Protein AF-A0A941MBJ9-F1 (afdb_monomer_lite)

Sequence (87 aa):
MTEKELIPSAYSSAMQCDWQAWRVLASGELALDMPNENCCDMQAAVDIAEKLMPSVWRIATFSGGAPDTEYRNVRGEWLAFDVSANA

Secondary structure (DSSP, 8-state):
------PPP---GGG----SEEEEEETTEEEEEE-TT----HHHHHHHHHHH-TT--EEEEEETTEEEEEEEEETTEEEEEE-GGG-

Structure (mmCIF, N/CA/C/O backbone):
data_AF-A0A941MBJ9-F1
#
_entry.id   AF-A0A941MBJ9-F1
#
loop_
_atom_site.group_PDB
_atom_site.id
_atom_site.type_symbol
_atom_site.label_atom_id
_atom_site.label_alt_id
_atom_site.label_comp_id
_atom_site.label_asym_id
_atom_site.label_entity_id
_atom_site.label_seq_id
_atom_site.pdbx_PDB_ins_code
_atom_site.Cartn_x
_atom_site.Cartn_y
_atom_site.Cartn_z
_atom_site.occupancy
_atom_site.B_iso_or_equiv
_atom_site.auth_seq_id
_atom_site.auth_comp_id
_atom_site.auth_asym_id
_atom_site.auth_atom_id
_atom_site.pdbx_PDB_model_num
ATOM 1 N N . MET A 1 1 ? -5.560 -3.535 -48.057 1.00 42.41 1 MET A N 1
ATOM 2 C CA . MET A 1 1 ? -5.985 -2.807 -46.846 1.00 42.41 1 MET A CA 1
ATOM 3 C C . MET A 1 1 ? -6.316 -3.868 -45.824 1.00 42.41 1 MET A C 1
ATOM 5 O O . MET A 1 1 ? -7.304 -4.561 -46.003 1.00 42.41 1 MET A O 1
ATOM 9 N N . THR A 1 2 ? -5.422 -4.114 -44.876 1.00 45.97 2 THR A N 1
ATOM 10 C CA . THR A 1 2 ? -5.621 -5.132 -43.842 1.00 45.97 2 THR A CA 1
ATOM 11 C C . THR A 1 2 ? -6.193 -4.416 -42.630 1.00 45.97 2 THR A C 1
ATOM 13 O O . THR A 1 2 ? -5.508 -3.581 -42.039 1.00 45.97 2 THR A O 1
ATOM 16 N N . GLU A 1 3 ? -7.460 -4.680 -42.315 1.00 52.28 3 GLU A N 1
ATOM 17 C CA . GLU A 1 3 ? -8.061 -4.283 -41.044 1.00 52.28 3 GLU A CA 1
ATOM 18 C C . GLU A 1 3 ? -7.221 -4.897 -39.923 1.00 52.28 3 GLU A C 1
ATOM 20 O O . GLU A 1 3 ? -7.161 -6.114 -39.760 1.00 52.28 3 GLU A O 1
ATOM 25 N N . LYS A 1 4 ? -6.499 -4.051 -39.185 1.00 52.69 4 LYS A N 1
ATOM 26 C CA . LYS A 1 4 ? -5.961 -4.439 -37.887 1.00 52.69 4 LYS A CA 1
ATOM 27 C C . LYS A 1 4 ? -7.157 -4.522 -36.949 1.00 52.69 4 LYS A C 1
ATOM 29 O O . LYS A 1 4 ? -7.660 -3.486 -36.524 1.00 52.69 4 LYS A O 1
ATOM 34 N N . GLU A 1 5 ? -7.608 -5.739 -36.661 1.00 55.66 5 GLU A N 1
ATOM 35 C CA . GLU A 1 5 ? -8.466 -6.008 -35.510 1.00 55.66 5 GLU A CA 1
ATOM 36 C C . GLU A 1 5 ? -7.829 -5.352 -34.280 1.00 55.66 5 GLU A C 1
ATOM 38 O O . GLU A 1 5 ? -6.715 -5.687 -33.868 1.00 55.66 5 GLU A O 1
ATOM 43 N N . LEU A 1 6 ? -8.517 -4.349 -33.736 1.00 52.88 6 LEU A N 1
ATOM 44 C CA . LEU A 1 6 ? -8.191 -3.771 -32.444 1.00 52.88 6 LEU A CA 1
ATOM 45 C C . LEU A 1 6 ? -8.441 -4.862 -31.406 1.00 52.88 6 LEU A C 1
ATOM 47 O O . LEU A 1 6 ? -9.587 -5.127 -31.050 1.00 52.88 6 LEU A O 1
ATOM 51 N N . ILE A 1 7 ? -7.368 -5.510 -30.948 1.00 61.44 7 ILE A N 1
ATOM 52 C CA . ILE A 1 7 ? -7.414 -6.369 -29.765 1.00 61.44 7 ILE A CA 1
ATOM 53 C C . ILE A 1 7 ? -7.995 -5.492 -28.649 1.00 61.44 7 ILE A C 1
ATOM 55 O O . ILE A 1 7 ? -7.395 -4.451 -28.356 1.00 61.44 7 ILE A O 1
ATOM 59 N N . PRO A 1 8 ? -9.149 -5.844 -28.053 1.00 55.97 8 PRO A N 1
ATOM 60 C CA . PRO A 1 8 ? -9.661 -5.118 -26.904 1.00 55.97 8 PRO A CA 1
ATOM 61 C C . PRO A 1 8 ? -8.540 -5.104 -25.872 1.00 55.97 8 PRO A C 1
ATOM 63 O O . PRO A 1 8 ? -8.042 -6.170 -25.500 1.00 55.97 8 PRO A O 1
ATOM 66 N N . SER A 1 9 ? -8.068 -3.920 -25.477 1.00 60.56 9 SER A N 1
ATOM 67 C CA . SER A 1 9 ? -7.061 -3.859 -24.427 1.00 60.56 9 SER A CA 1
ATOM 68 C C . SER A 1 9 ? -7.642 -4.595 -23.222 1.00 60.56 9 SER A C 1
ATOM 70 O O . SER A 1 9 ? -8.784 -4.354 -22.826 1.00 60.56 9 SER A O 1
ATOM 72 N N . ALA A 1 10 ? -6.886 -5.541 -22.663 1.00 60.50 10 ALA A N 1
ATOM 73 C CA . ALA A 1 10 ? -7.236 -6.240 -21.428 1.00 60.50 10 ALA A CA 1
ATOM 74 C C . ALA A 1 10 ? -7.089 -5.286 -20.227 1.00 60.50 10 ALA A C 1
ATOM 76 O O . ALA A 1 10 ? -6.412 -5.579 -19.247 1.00 60.50 10 ALA A O 1
ATOM 77 N N . TYR A 1 11 ? -7.651 -4.084 -20.350 1.00 55.94 11 TYR A N 1
ATOM 78 C CA . TYR A 1 11 ? -7.602 -3.050 -19.344 1.00 55.94 11 TYR A CA 1
ATOM 79 C C . TYR A 1 11 ? -8.522 -3.462 -18.199 1.00 55.94 11 TYR A C 1
ATOM 81 O O . TYR A 1 11 ? -9.743 -3.502 -18.343 1.00 55.94 11 TYR A O 1
ATOM 89 N N . SER A 1 12 ? -7.917 -3.794 -17.062 1.00 58.16 12 SER A N 1
ATOM 90 C CA . SER A 1 12 ? -8.621 -4.063 -15.815 1.00 58.16 12 SER A CA 1
ATOM 91 C C . SER A 1 12 ? -8.283 -2.960 -14.826 1.00 58.16 12 SER A C 1
ATOM 93 O O . SER A 1 12 ? -7.127 -2.824 -14.419 1.00 58.16 12 SER A O 1
ATOM 95 N N . SER A 1 13 ? -9.288 -2.184 -14.420 1.00 55.75 13 SER A N 1
ATOM 96 C CA . SER A 1 13 ? -9.145 -1.189 -13.350 1.00 55.75 13 SER A CA 1
ATOM 97 C C . SER A 1 13 ? -8.761 -1.839 -12.015 1.00 55.75 13 SER A C 1
ATOM 99 O O . SER A 1 13 ? -8.077 -1.226 -11.208 1.00 55.75 13 SER A O 1
ATOM 101 N N . ALA A 1 14 ? -9.128 -3.109 -11.810 1.00 51.47 14 ALA A N 1
ATOM 102 C CA . ALA A 1 14 ? -8.783 -3.879 -10.616 1.00 51.47 14 ALA A CA 1
ATOM 103 C C . ALA A 1 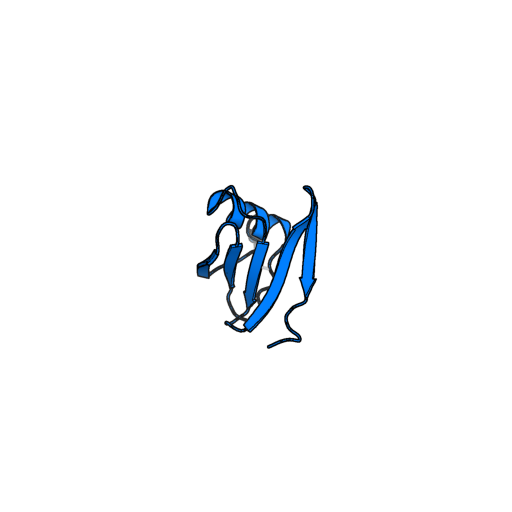14 ? -7.333 -4.403 -10.610 1.00 51.47 14 ALA A C 1
ATOM 105 O O . ALA A 1 14 ? -6.860 -4.872 -9.582 1.00 51.47 14 ALA A O 1
ATOM 106 N N . MET A 1 15 ? -6.632 -4.356 -11.750 1.00 57.06 15 MET A N 1
ATOM 107 C CA . MET A 1 15 ? -5.235 -4.797 -11.883 1.00 57.06 15 MET A CA 1
ATOM 108 C C . MET A 1 15 ? -4.274 -3.628 -12.125 1.00 57.06 15 MET A C 1
ATOM 110 O O . MET A 1 15 ? -3.163 -3.841 -12.598 1.00 57.06 15 MET A O 1
ATOM 114 N N . GLN A 1 16 ? -4.662 -2.394 -11.784 1.00 69.50 16 GLN A N 1
ATOM 115 C CA . GLN A 1 16 ? -3.785 -1.211 -11.874 1.00 69.50 16 GLN A CA 1
ATOM 116 C C . GLN A 1 16 ? -2.711 -1.183 -10.768 1.00 69.50 16 GLN A C 1
ATOM 118 O O . GLN A 1 16 ? -2.227 -0.125 -10.389 1.00 69.50 16 GLN A O 1
ATOM 123 N N . CYS A 1 17 ? -2.364 -2.342 -10.215 1.00 73.88 17 CYS A N 1
ATOM 124 C CA . CYS A 1 17 ? -1.334 -2.504 -9.208 1.00 73.88 17 CYS A CA 1
ATOM 125 C C . CYS A 1 17 ? -0.592 -3.803 -9.497 1.00 73.88 17 CYS A C 1
ATOM 127 O O . CYS A 1 17 ? -0.967 -4.871 -9.015 1.00 73.88 17 CYS A O 1
ATOM 129 N N . ASP A 1 18 ? 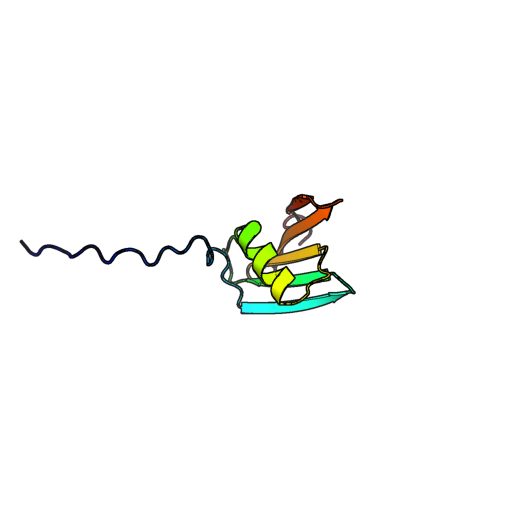0.423 -3.723 -10.351 1.00 80.00 18 ASP A N 1
ATOM 130 C CA . ASP A 1 18 ? 1.363 -4.823 -10.519 1.00 80.00 18 ASP A CA 1
ATOM 131 C C . ASP A 1 18 ? 2.301 -4.855 -9.301 1.00 80.00 18 ASP A C 1
ATOM 133 O O . ASP A 1 18 ? 3.096 -3.935 -9.089 1.00 80.00 18 ASP A O 1
ATOM 137 N N . TRP A 1 19 ? 2.180 -5.882 -8.458 1.00 81.69 19 TRP A N 1
ATOM 138 C CA . TRP A 1 19 ? 3.089 -6.103 -7.334 1.00 81.69 19 TRP A CA 1
ATOM 139 C C . TRP A 1 19 ? 3.785 -7.453 -7.488 1.00 81.69 19 TRP A C 1
ATOM 141 O O . TRP A 1 19 ? 3.182 -8.460 -7.857 1.00 81.69 19 TRP A O 1
ATOM 151 N N . GLN A 1 20 ? 5.078 -7.477 -7.188 1.00 88.62 20 GLN A N 1
ATOM 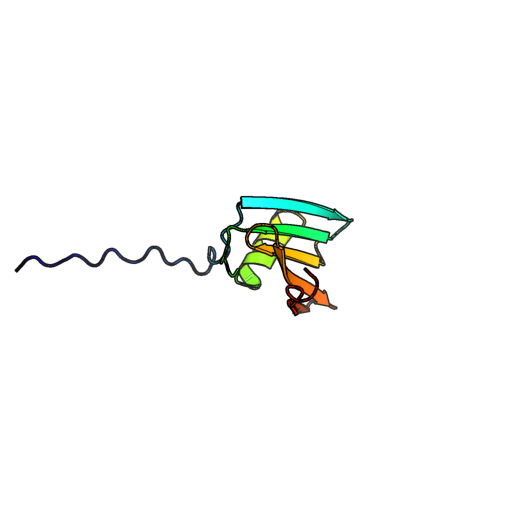152 C CA . GLN A 1 20 ? 5.922 -8.663 -7.320 1.00 88.62 20 GLN A CA 1
ATOM 153 C C . GLN A 1 20 ? 6.012 -9.439 -6.008 1.00 88.62 20 GLN A C 1
ATOM 155 O O . GLN A 1 20 ? 6.110 -10.667 -6.006 1.00 88.62 20 GLN A O 1
ATOM 160 N N . ALA A 1 21 ? 5.990 -8.723 -4.885 1.00 91.44 21 ALA A N 1
ATOM 161 C CA . ALA A 1 21 ? 6.068 -9.309 -3.558 1.00 91.44 21 ALA A CA 1
ATOM 162 C C . ALA A 1 21 ? 5.324 -8.454 -2.529 1.00 91.44 21 ALA A C 1
ATOM 164 O O . ALA A 1 21 ? 4.952 -7.308 -2.781 1.00 91.44 21 ALA A O 1
ATOM 165 N N . TRP A 1 22 ? 5.095 -9.044 -1.361 1.00 93.94 22 TRP A N 1
ATOM 166 C CA . TRP A 1 22 ? 4.558 -8.351 -0.200 1.00 93.94 22 TRP A CA 1
ATOM 167 C C . TRP A 1 22 ? 5.317 -8.778 1.052 1.00 93.94 22 TRP A C 1
ATOM 169 O O . TRP A 1 22 ? 5.838 -9.895 1.133 1.00 93.94 22 TRP A O 1
ATOM 179 N N . ARG A 1 23 ? 5.381 -7.887 2.042 1.00 95.50 23 ARG A N 1
ATOM 180 C CA . ARG A 1 23 ? 6.052 -8.137 3.325 1.00 95.50 23 ARG A CA 1
ATOM 181 C C . ARG A 1 23 ? 5.199 -7.621 4.474 1.00 95.50 23 ARG A C 1
ATOM 183 O O . ARG A 1 23 ? 4.584 -6.567 4.368 1.00 95.50 23 ARG A O 1
ATOM 190 N N . VAL A 1 24 ? 5.196 -8.332 5.598 1.00 96.19 24 VAL A N 1
ATOM 191 C CA . VAL A 1 24 ? 4.639 -7.810 6.855 1.00 96.19 24 VAL A CA 1
ATOM 192 C C . VAL A 1 24 ? 5.723 -6.993 7.543 1.00 96.19 24 VAL A C 1
ATOM 194 O O . VAL A 1 24 ? 6.768 -7.541 7.887 1.00 96.19 24 VAL A O 1
ATOM 197 N N . LEU A 1 25 ? 5.488 -5.694 7.728 1.00 94.44 25 LEU A N 1
ATOM 198 C CA . LEU A 1 25 ? 6.431 -4.812 8.423 1.00 94.44 25 LEU A CA 1
ATOM 199 C C . LEU A 1 25 ? 6.205 -4.850 9.937 1.00 94.44 25 LEU A C 1
ATOM 201 O O . LEU A 1 25 ? 7.153 -4.912 10.716 1.00 94.44 25 LEU A O 1
ATOM 205 N N . ALA A 1 26 ? 4.936 -4.838 10.342 1.00 94.62 26 ALA A N 1
ATOM 206 C CA . ALA A 1 26 ? 4.485 -4.901 11.725 1.00 94.62 26 ALA A CA 1
ATOM 207 C C . ALA A 1 26 ? 3.017 -5.359 11.775 1.00 94.62 26 ALA A C 1
ATOM 209 O O . ALA A 1 26 ? 2.394 -5.646 10.752 1.00 94.62 26 ALA A O 1
ATOM 210 N N . SER A 1 27 ? 2.440 -5.425 12.976 1.00 94.56 27 SER A N 1
ATOM 211 C CA . SER A 1 27 ? 1.024 -5.763 13.142 1.00 94.56 27 SER A CA 1
ATOM 212 C C . SER A 1 27 ? 0.123 -4.715 12.475 1.00 94.56 27 SER A C 1
ATOM 214 O O . SER A 1 27 ? 0.010 -3.587 12.956 1.00 94.56 27 SER A O 1
ATOM 216 N N . GLY A 1 28 ? -0.555 -5.105 11.394 1.00 95.62 28 GLY A N 1
ATOM 217 C CA . GLY A 1 28 ? -1.414 -4.210 10.614 1.00 95.62 28 GLY A CA 1
ATOM 218 C C . GLY A 1 28 ? -0.659 -3.309 9.628 1.00 95.62 28 GLY A C 1
ATOM 219 O O . GLY A 1 28 ? -1.271 -2.416 9.043 1.00 95.62 28 GLY A O 1
ATOM 220 N N . GLU A 1 29 ? 0.641 -3.544 9.426 1.00 97.69 29 GLU A N 1
ATOM 221 C CA . GLU A 1 29 ? 1.468 -2.809 8.467 1.00 97.69 29 GLU A CA 1
ATOM 222 C C . GLU A 1 29 ? 2.016 -3.760 7.402 1.00 97.69 29 GLU A C 1
ATOM 224 O O . GLU A 1 29 ? 2.722 -4.729 7.708 1.00 97.69 29 GLU A O 1
ATOM 229 N N . LEU A 1 30 ? 1.712 -3.462 6.143 1.00 97.19 30 LEU A N 1
ATOM 230 C CA . LEU A 1 30 ? 2.094 -4.271 4.993 1.00 97.19 30 LEU A CA 1
ATOM 231 C C . LEU A 1 30 ? 2.919 -3.433 4.015 1.00 97.19 30 LEU A C 1
ATOM 233 O O . LEU A 1 30 ? 2.669 -2.244 3.845 1.00 97.19 30 LEU A O 1
ATOM 237 N N . ALA A 1 31 ? 3.906 -4.051 3.376 1.00 96.00 31 ALA A N 1
ATOM 238 C CA . ALA A 1 31 ? 4.618 -3.474 2.249 1.00 96.00 31 ALA A CA 1
ATOM 239 C C . ALA A 1 31 ? 4.243 -4.196 0.955 1.00 96.00 31 ALA A C 1
ATOM 241 O O . ALA A 1 31 ? 4.189 -5.427 0.949 1.00 96.00 31 ALA A O 1
ATOM 242 N N . LEU A 1 32 ? 4.017 -3.437 -0.116 1.00 94.25 32 LEU A N 1
ATOM 243 C CA . LEU A 1 32 ? 3.868 -3.937 -1.482 1.00 94.25 32 LEU A CA 1
ATOM 244 C C . LEU A 1 32 ? 5.100 -3.532 -2.292 1.00 94.25 32 LEU A C 1
ATOM 246 O O . LEU A 1 32 ? 5.384 -2.345 -2.453 1.00 94.25 32 LEU A O 1
ATOM 250 N N . ASP A 1 33 ? 5.829 -4.526 -2.789 1.00 92.81 33 ASP A N 1
ATOM 251 C CA . ASP A 1 33 ? 7.011 -4.328 -3.620 1.00 92.81 33 ASP A CA 1
ATOM 252 C C . ASP A 1 33 ? 6.602 -4.424 -5.094 1.00 92.81 33 ASP A C 1
ATOM 254 O O . ASP A 1 33 ? 6.125 -5.464 -5.561 1.00 92.81 33 ASP A O 1
ATOM 258 N N . MET A 1 34 ? 6.771 -3.326 -5.821 1.00 90.38 34 MET A N 1
ATOM 259 C CA . MET A 1 34 ? 6.326 -3.141 -7.199 1.00 90.38 34 MET A CA 1
ATOM 260 C C . MET A 1 34 ? 7.520 -3.076 -8.164 1.00 90.38 34 MET A C 1
ATOM 262 O O . MET A 1 34 ? 8.627 -2.691 -7.762 1.00 90.38 34 MET A O 1
ATOM 266 N N . PRO A 1 35 ? 7.317 -3.412 -9.454 1.00 87.12 35 PRO A N 1
ATOM 267 C CA . PRO A 1 35 ? 8.308 -3.148 -10.492 1.00 87.12 35 PRO A CA 1
ATOM 268 C C . PRO A 1 35 ? 8.692 -1.661 -10.543 1.00 87.12 35 PRO A C 1
ATOM 270 O O . PRO A 1 35 ? 7.948 -0.797 -10.082 1.00 87.12 35 PRO A O 1
ATOM 273 N N . ASN A 1 36 ? 9.853 -1.362 -11.128 1.00 83.25 36 ASN A N 1
ATOM 274 C CA . ASN A 1 36 ? 10.293 0.020 -11.317 1.00 83.25 36 ASN A CA 1
ATOM 275 C C . ASN A 1 36 ? 9.304 0.807 -12.197 1.00 83.25 36 ASN A C 1
ATOM 277 O O . ASN A 1 36 ? 8.729 0.237 -13.123 1.00 83.25 36 ASN A O 1
ATOM 281 N N . GLU A 1 37 ? 9.142 2.101 -11.913 1.00 74.69 37 GLU A N 1
ATOM 282 C CA . GLU A 1 37 ? 8.224 3.023 -12.608 1.00 74.69 37 GLU A CA 1
ATOM 283 C C . GLU A 1 37 ? 6.743 2.601 -12.574 1.00 74.69 37 GLU A C 1
ATOM 285 O O . GLU A 1 37 ? 5.920 3.152 -13.306 1.00 74.69 37 GLU A O 1
ATOM 290 N N . ASN A 1 38 ? 6.374 1.651 -11.709 1.00 75.00 38 ASN A N 1
ATOM 291 C CA . ASN A 1 38 ? 4.979 1.295 -11.513 1.00 75.00 38 ASN A CA 1
ATOM 292 C C . ASN A 1 38 ? 4.312 2.265 -10.532 1.00 75.00 38 ASN A C 1
ATOM 294 O O . ASN A 1 38 ? 4.852 2.541 -9.460 1.00 75.00 38 ASN A O 1
ATOM 298 N N . CYS A 1 39 ? 3.122 2.737 -10.896 1.00 71.12 39 CYS A N 1
ATOM 299 C CA . CYS A 1 39 ? 2.261 3.549 -10.047 1.00 71.12 39 CYS A CA 1
ATOM 300 C C . CYS A 1 39 ? 0.994 2.742 -9.777 1.00 71.12 39 CYS A C 1
ATOM 302 O O . CYS A 1 39 ? 0.256 2.408 -10.704 1.00 71.12 39 CYS A O 1
ATOM 304 N N . CYS A 1 40 ? 0.785 2.380 -8.516 1.00 77.81 40 CYS A N 1
ATOM 305 C CA . CYS A 1 40 ? -0.356 1.578 -8.109 1.00 77.81 40 CYS A CA 1
ATOM 306 C C . CYS A 1 40 ? -1.559 2.473 -7.794 1.00 77.81 40 CYS A C 1
ATOM 308 O O . CYS A 1 40 ? -1.436 3.487 -7.107 1.00 77.81 40 CYS A O 1
ATOM 310 N N . ASP A 1 41 ? -2.738 2.088 -8.280 1.00 87.38 41 ASP A N 1
ATOM 311 C CA . ASP A 1 41 ? -3.990 2.696 -7.833 1.00 87.38 41 ASP A CA 1
ATOM 312 C C . ASP A 1 41 ? -4.225 2.412 -6.338 1.00 87.38 41 ASP A C 1
ATOM 314 O O . ASP A 1 41 ? -4.061 1.281 -5.872 1.00 87.38 41 ASP A O 1
ATOM 318 N N . MET A 1 42 ? -4.640 3.432 -5.579 1.00 90.88 42 MET A N 1
ATOM 319 C CA . MET A 1 42 ? -4.845 3.298 -4.133 1.00 90.88 42 MET A CA 1
ATOM 320 C C . MET A 1 42 ? -5.884 2.224 -3.798 1.00 90.88 42 MET A C 1
ATOM 322 O O . MET A 1 42 ? -5.664 1.437 -2.879 1.00 90.88 42 MET A O 1
ATOM 326 N N . GLN A 1 43 ? -7.010 2.176 -4.518 1.00 91.31 43 GLN A N 1
ATOM 327 C CA . GLN A 1 43 ? -8.056 1.194 -4.238 1.00 91.31 43 GLN A CA 1
ATOM 328 C C . GLN A 1 43 ? -7.542 -0.217 -4.515 1.00 91.31 43 GLN A C 1
ATOM 330 O O . GLN A 1 43 ? -7.777 -1.119 -3.715 1.00 91.31 43 GLN A O 1
ATOM 335 N N . ALA A 1 44 ? -6.783 -0.397 -5.597 1.00 89.44 44 ALA A N 1
ATOM 336 C CA . ALA A 1 44 ? -6.132 -1.667 -5.872 1.00 89.44 44 ALA A CA 1
ATOM 337 C C . ALA A 1 44 ? -5.180 -2.064 -4.728 1.00 89.44 44 ALA A C 1
ATOM 339 O O . ALA A 1 44 ? -5.323 -3.164 -4.196 1.00 89.44 44 ALA A O 1
ATOM 340 N N . ALA A 1 45 ? -4.276 -1.177 -4.285 1.00 91.94 45 ALA A N 1
ATOM 341 C CA . ALA A 1 45 ? -3.373 -1.443 -3.154 1.00 91.94 45 ALA A CA 1
ATOM 342 C C . ALA A 1 45 ? -4.129 -1.892 -1.894 1.00 91.94 45 ALA A C 1
ATOM 344 O O . ALA A 1 45 ? -3.735 -2.864 -1.244 1.00 91.94 45 ALA A O 1
ATOM 345 N N . VAL A 1 46 ? -5.220 -1.196 -1.565 1.00 94.25 46 VAL A N 1
ATOM 346 C CA . VAL A 1 46 ? -6.075 -1.496 -0.411 1.00 94.25 46 VAL A CA 1
ATOM 347 C C . VAL A 1 46 ? -6.732 -2.865 -0.553 1.00 94.25 46 VAL A C 1
ATOM 349 O O . VAL A 1 46 ? -6.582 -3.698 0.340 1.00 94.25 46 VAL A O 1
ATOM 352 N N . ASP A 1 47 ? -7.376 -3.148 -1.687 1.00 92.75 47 ASP A N 1
ATOM 353 C CA . ASP A 1 47 ? -8.055 -4.424 -1.941 1.00 92.75 47 ASP A CA 1
ATOM 354 C C . ASP A 1 47 ? -7.101 -5.620 -1.814 1.00 92.75 47 ASP A C 1
ATOM 356 O O . ASP A 1 47 ? -7.482 -6.705 -1.364 1.00 92.75 47 ASP A O 1
ATOM 360 N N . ILE A 1 48 ? -5.856 -5.441 -2.254 1.00 91.62 48 ILE A N 1
ATOM 361 C CA . ILE A 1 48 ? -4.794 -6.443 -2.154 1.00 91.62 48 ILE A CA 1
ATOM 362 C C . ILE A 1 48 ? -4.396 -6.631 -0.695 1.00 91.62 48 ILE A C 1
ATOM 364 O O . ILE A 1 48 ? -4.371 -7.757 -0.191 1.00 91.62 48 ILE A O 1
ATOM 368 N N . ALA A 1 49 ? -4.094 -5.530 -0.013 1.00 94.12 49 ALA A N 1
ATOM 369 C CA . ALA A 1 49 ? -3.609 -5.557 1.352 1.00 94.12 49 ALA A CA 1
ATOM 370 C C . ALA A 1 49 ? -4.651 -6.128 2.320 1.00 94.12 49 ALA A C 1
ATOM 372 O O . ALA A 1 49 ? -4.288 -6.937 3.167 1.00 94.12 49 ALA A O 1
ATOM 373 N N . GLU A 1 50 ? -5.935 -5.798 2.164 1.00 95.19 50 GLU A N 1
ATOM 374 C CA . GLU A 1 50 ? -7.018 -6.332 3.001 1.00 95.19 50 GLU A CA 1
ATOM 375 C C . GLU A 1 50 ? -7.227 -7.841 2.791 1.00 95.19 50 GLU A C 1
ATOM 377 O O . GLU A 1 50 ? -7.526 -8.566 3.743 1.00 95.19 50 GLU A O 1
ATOM 382 N N . LYS A 1 51 ? -7.004 -8.356 1.572 1.00 94.06 51 LYS A N 1
ATOM 383 C CA . LYS A 1 51 ? -7.037 -9.807 1.297 1.00 94.06 51 LYS A CA 1
ATOM 384 C C . LYS A 1 51 ? -5.854 -10.546 1.917 1.00 94.06 51 LYS A C 1
ATOM 386 O O . LYS A 1 51 ? -6.014 -11.683 2.356 1.00 94.06 51 LYS A O 1
ATOM 391 N N . LEU A 1 52 ? -4.674 -9.926 1.934 1.00 93.62 52 LEU A N 1
ATOM 392 C CA . LEU A 1 52 ? -3.467 -10.494 2.543 1.00 93.62 52 LEU A CA 1
ATOM 393 C C . LEU A 1 52 ? -3.492 -10.387 4.074 1.00 93.62 52 LEU A C 1
ATOM 395 O O . LEU A 1 52 ? -3.044 -11.293 4.775 1.00 93.62 52 LEU A O 1
ATOM 399 N N . MET A 1 53 ? -4.017 -9.279 4.594 1.00 96.06 53 MET A N 1
ATOM 400 C CA . MET A 1 53 ? -4.050 -8.930 6.007 1.00 96.06 53 MET A CA 1
ATOM 401 C C . MET A 1 53 ? -5.323 -8.120 6.313 1.00 96.06 53 MET A C 1
ATOM 403 O O . MET A 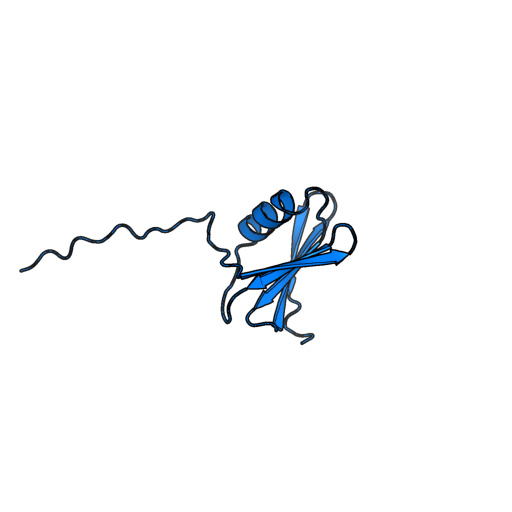1 53 ? -5.314 -6.894 6.210 1.00 96.06 53 MET A O 1
ATOM 407 N N . PRO A 1 54 ? -6.407 -8.766 6.781 1.00 95.62 54 PRO A N 1
ATOM 408 C CA . PRO A 1 54 ? -7.686 -8.088 7.031 1.00 95.62 54 PRO A CA 1
ATOM 409 C C . PRO A 1 54 ? -7.647 -6.955 8.067 1.00 95.62 54 PRO A C 1
ATOM 411 O O . PRO A 1 54 ? -8.567 -6.150 8.138 1.00 95.62 54 PRO A O 1
ATOM 414 N N . SER A 1 55 ? -6.607 -6.903 8.905 1.00 96.12 55 SER A N 1
ATOM 415 C CA . SER A 1 55 ? -6.397 -5.856 9.912 1.00 96.12 55 SER A CA 1
ATOM 416 C C . SER A 1 55 ? -5.424 -4.762 9.460 1.00 96.12 55 SER A C 1
ATOM 418 O O . SER A 1 55 ? -4.878 -4.051 10.309 1.00 96.12 55 SER A O 1
ATOM 420 N N . VAL A 1 56 ? -5.107 -4.683 8.165 1.00 98.00 56 VAL A N 1
ATOM 421 C CA . VAL A 1 56 ? -4.166 -3.690 7.646 1.00 98.00 56 VAL A CA 1
ATOM 422 C C . VAL A 1 56 ? -4.711 -2.279 7.858 1.00 98.00 56 VAL A C 1
ATOM 424 O O . VAL A 1 56 ? -5.864 -1.979 7.564 1.00 98.00 56 VAL A O 1
ATOM 427 N N . TRP A 1 57 ? -3.869 -1.402 8.390 1.00 97.94 57 TRP A N 1
ATOM 428 C CA . TRP A 1 57 ? -4.165 0.022 8.551 1.00 97.94 57 TRP A CA 1
ATOM 429 C C . TRP A 1 57 ? -3.094 0.905 7.902 1.00 97.94 57 TRP A C 1
ATOM 431 O O . TRP A 1 57 ? -3.288 2.114 7.777 1.00 97.94 57 TRP A O 1
ATOM 441 N N . ARG A 1 58 ? -1.981 0.311 7.454 1.00 97.94 58 ARG A N 1
ATOM 442 C CA . ARG A 1 58 ? -0.898 0.988 6.739 1.00 97.94 58 ARG A CA 1
ATOM 443 C C . ARG A 1 58 ? -0.333 0.100 5.639 1.00 97.94 58 ARG A C 1
ATOM 445 O O . ARG A 1 58 ? -0.015 -1.065 5.880 1.00 97.94 58 ARG A O 1
ATOM 452 N N . ILE A 1 59 ? -0.166 0.683 4.458 1.00 96.94 59 ILE A N 1
ATOM 453 C CA . ILE A 1 59 ? 0.395 0.040 3.273 1.00 96.94 59 ILE A CA 1
ATOM 454 C C . ILE A 1 59 ? 1.546 0.910 2.777 1.00 96.94 59 ILE A C 1
ATOM 456 O O . ILE A 1 59 ? 1.314 2.013 2.293 1.00 96.94 59 ILE A O 1
ATOM 460 N N . ALA A 1 60 ? 2.779 0.436 2.902 1.00 95.88 60 ALA A N 1
ATOM 461 C CA . ALA A 1 60 ? 3.940 1.077 2.295 1.00 95.88 60 ALA A CA 1
ATOM 462 C C . ALA A 1 60 ? 4.167 0.491 0.898 1.00 95.88 60 ALA A C 1
ATOM 464 O O . ALA A 1 60 ? 4.270 -0.725 0.751 1.00 95.88 60 ALA A O 1
ATOM 465 N N . THR A 1 61 ? 4.260 1.321 -0.131 1.00 93.69 61 THR A N 1
ATOM 466 C CA . THR A 1 61 ? 4.601 0.853 -1.478 1.00 93.69 61 THR A CA 1
ATOM 467 C C . THR A 1 61 ? 6.050 1.179 -1.804 1.00 93.69 61 THR A C 1
ATOM 469 O O . THR A 1 61 ? 6.595 2.198 -1.367 1.00 93.69 61 THR A O 1
ATOM 472 N N . PHE A 1 62 ? 6.684 0.275 -2.545 1.00 92.69 62 PHE A N 1
ATOM 473 C CA . PHE A 1 62 ? 8.052 0.429 -3.012 1.00 92.69 62 PHE A CA 1
ATOM 474 C C . PHE A 1 62 ? 8.090 0.233 -4.524 1.00 92.69 62 PHE A C 1
ATOM 476 O O . PHE A 1 62 ? 7.697 -0.828 -5.003 1.00 92.69 62 PHE A O 1
ATOM 483 N N . SER A 1 63 ? 8.585 1.216 -5.272 1.00 90.06 63 SER A N 1
ATOM 484 C CA . SER A 1 63 ? 8.762 1.134 -6.725 1.00 90.06 63 SER A CA 1
ATOM 485 C C . SER A 1 63 ? 10.228 0.855 -7.039 1.00 90.06 63 SER A C 1
ATOM 487 O O . SER A 1 63 ? 11.114 1.614 -6.649 1.00 90.06 63 SER A O 1
ATOM 489 N N . GLY A 1 64 ? 10.522 -0.297 -7.650 1.00 88.19 64 GLY A N 1
ATOM 490 C CA . GLY A 1 64 ? 11.908 -0.695 -7.930 1.00 88.19 64 GLY A CA 1
ATOM 491 C C . GLY A 1 64 ? 12.783 -0.837 -6.673 1.00 88.19 64 GLY A C 1
ATOM 492 O O . GLY A 1 64 ? 14.002 -0.704 -6.750 1.00 88.19 64 GLY A O 1
ATOM 493 N N . GLY A 1 65 ? 12.166 -1.087 -5.513 1.00 88.50 65 GLY A N 1
ATOM 494 C CA . GLY A 1 65 ? 12.836 -1.173 -4.211 1.00 88.50 65 GLY A CA 1
ATOM 495 C C . GLY A 1 65 ? 13.017 0.163 -3.479 1.00 88.50 65 GLY A C 1
ATOM 496 O O . GLY A 1 65 ? 13.461 0.150 -2.331 1.00 88.50 65 GLY A O 1
ATOM 497 N N . ALA A 1 66 ? 12.652 1.294 -4.087 1.00 91.12 66 ALA A N 1
ATOM 498 C CA . ALA A 1 66 ? 12.656 2.603 -3.436 1.00 91.12 66 ALA A CA 1
ATOM 499 C C . ALA A 1 66 ? 11.283 2.908 -2.808 1.00 91.12 66 ALA A C 1
ATOM 501 O O . ALA A 1 66 ? 10.272 2.557 -3.416 1.00 91.12 66 ALA A O 1
ATOM 502 N N . PRO A 1 67 ? 11.214 3.543 -1.621 1.00 92.25 67 PRO A N 1
ATOM 503 C CA . PRO A 1 67 ? 9.960 4.067 -1.080 1.00 92.25 67 PRO A CA 1
ATOM 504 C C . PRO A 1 67 ? 9.247 4.957 -2.102 1.00 92.25 67 PRO A C 1
ATOM 506 O O . PRO A 1 67 ? 9.887 5.797 -2.727 1.00 92.25 67 PRO A O 1
ATO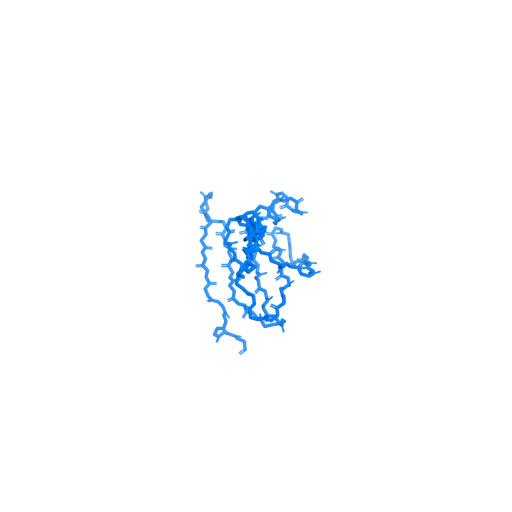M 509 N N . ASP A 1 68 ? 7.938 4.779 -2.255 1.00 91.00 68 ASP A N 1
ATOM 510 C CA . ASP A 1 68 ? 7.130 5.555 -3.200 1.00 91.00 68 ASP A CA 1
ATOM 511 C C . ASP A 1 68 ? 5.969 6.245 -2.474 1.00 91.00 68 ASP A C 1
ATOM 513 O O . ASP A 1 68 ? 6.119 7.339 -1.925 1.00 91.00 68 ASP A O 1
ATOM 517 N N . THR A 1 69 ? 4.830 5.563 -2.393 1.00 92.94 69 THR A N 1
ATOM 518 C CA . THR A 1 69 ? 3.613 6.060 -1.762 1.00 92.94 69 THR A CA 1
ATOM 519 C C . THR A 1 69 ? 3.279 5.222 -0.539 1.00 92.94 69 THR A C 1
ATOM 521 O O . THR A 1 69 ? 3.467 4.005 -0.507 1.00 92.94 69 THR A O 1
ATOM 524 N N . GLU A 1 70 ? 2.734 5.850 0.487 1.00 95.12 70 GLU A N 1
ATOM 525 C CA . GLU A 1 70 ? 2.178 5.162 1.635 1.00 95.12 70 GLU A CA 1
ATOM 526 C C . GLU A 1 70 ? 0.689 5.458 1.773 1.00 95.12 70 GLU A C 1
ATOM 528 O O . GLU A 1 70 ? 0.272 6.613 1.748 1.00 95.12 70 GLU A O 1
ATOM 533 N N . TYR A 1 71 ? -0.113 4.418 1.982 1.00 96.06 71 TYR A N 1
ATOM 534 C CA . TYR A 1 71 ? -1.536 4.546 2.268 1.00 96.06 71 TYR A CA 1
ATOM 535 C C . TYR A 1 71 ? -1.802 4.253 3.740 1.00 96.06 71 TYR A C 1
ATOM 537 O O . TYR A 1 71 ? -1.291 3.273 4.289 1.00 96.06 71 TYR A O 1
ATOM 545 N N . ARG A 1 72 ? -2.611 5.084 4.402 1.00 97.56 72 ARG A N 1
ATOM 546 C CA . ARG A 1 72 ? -3.009 4.878 5.804 1.00 97.56 72 ARG A CA 1
ATOM 547 C C . ARG A 1 72 ? -4.516 4.971 5.962 1.00 97.56 72 ARG A C 1
ATOM 549 O O . ARG A 1 72 ? -5.120 5.921 5.473 1.00 97.56 72 ARG A O 1
ATOM 556 N N . ASN A 1 73 ? -5.093 4.036 6.709 1.00 97.12 73 ASN A N 1
ATOM 557 C CA . ASN A 1 73 ? -6.481 4.101 7.132 1.00 97.12 73 ASN A CA 1
ATOM 558 C C . ASN A 1 73 ? -6.587 4.976 8.387 1.00 97.12 73 ASN A C 1
ATOM 560 O O . ASN A 1 73 ? -6.156 4.598 9.479 1.00 97.12 73 ASN A O 1
ATOM 564 N N . VAL A 1 74 ? -7.158 6.166 8.237 1.00 95.81 74 VAL A N 1
ATOM 565 C CA . VAL A 1 74 ? -7.408 7.111 9.320 1.00 95.81 74 VAL A CA 1
ATOM 566 C C . VAL A 1 74 ? -8.909 7.147 9.570 1.00 95.81 74 VAL A C 1
ATOM 568 O O . VAL A 1 74 ? -9.659 7.815 8.869 1.00 95.81 74 VAL A O 1
ATOM 571 N N . ARG A 1 75 ? -9.356 6.432 10.611 1.00 93.62 75 ARG A N 1
ATOM 572 C CA . ARG A 1 75 ? -10.769 6.394 11.044 1.00 93.62 75 ARG A CA 1
ATOM 573 C C . ARG A 1 75 ? -11.746 5.925 9.950 1.00 93.62 75 ARG A C 1
ATOM 575 O O . ARG A 1 75 ? -12.865 6.424 9.878 1.00 93.62 75 ARG A O 1
ATOM 582 N N . GLY A 1 76 ? -11.344 4.945 9.144 1.00 93.31 76 GLY A N 1
ATOM 583 C CA . GLY A 1 76 ? -12.166 4.369 8.077 1.00 93.31 76 GLY A CA 1
ATOM 584 C C . GLY A 1 76 ? -11.946 5.001 6.704 1.00 93.31 76 GLY A C 1
ATOM 585 O O . GLY A 1 76 ? -12.524 4.523 5.734 1.00 93.31 76 GLY A O 1
ATOM 586 N N . GLU A 1 77 ? -11.106 6.031 6.604 1.00 96.00 77 GLU A N 1
ATOM 587 C CA . GLU A 1 77 ? -10.754 6.677 5.342 1.00 96.00 77 GLU A CA 1
ATOM 588 C C . GLU A 1 77 ? -9.299 6.378 4.975 1.00 96.00 77 GLU A C 1
ATOM 590 O O . GLU A 1 77 ? -8.397 6.556 5.794 1.00 96.00 77 GLU A O 1
ATOM 595 N N . TRP A 1 78 ? -9.063 5.922 3.745 1.00 96.62 78 TRP A N 1
ATOM 596 C CA . TRP A 1 78 ? -7.716 5.706 3.224 1.00 96.62 78 TRP A CA 1
ATOM 597 C C . TRP A 1 78 ? -7.154 7.003 2.638 1.00 96.62 78 TRP A C 1
ATOM 599 O O . TRP A 1 78 ? -7.764 7.618 1.767 1.00 96.62 78 TRP A O 1
ATOM 609 N N . LEU A 1 79 ? -5.979 7.402 3.122 1.00 96.00 79 LEU A N 1
ATOM 610 C CA . LEU A 1 79 ? -5.257 8.599 2.695 1.00 96.00 79 LEU A CA 1
ATOM 611 C C . LEU A 1 79 ? -3.895 8.213 2.116 1.00 96.00 79 LEU A C 1
ATOM 613 O O . LEU A 1 79 ? -3.249 7.305 2.641 1.00 96.00 79 LEU A O 1
ATOM 617 N N . ALA A 1 80 ? -3.449 8.930 1.085 1.00 94.62 80 ALA A N 1
ATOM 618 C CA . ALA A 1 80 ? -2.149 8.737 0.447 1.00 94.62 80 ALA A CA 1
ATOM 619 C C . ALA A 1 80 ? -1.118 9.769 0.930 1.00 94.62 80 ALA A C 1
ATOM 621 O O . ALA A 1 80 ? -1.421 10.957 1.063 1.00 94.62 80 ALA A O 1
ATOM 622 N N . PHE A 1 81 ? 0.109 9.311 1.161 1.00 93.38 81 PHE A N 1
ATOM 623 C CA . PHE A 1 81 ? 1.249 10.106 1.598 1.00 93.38 81 PHE A CA 1
ATOM 624 C C . PHE A 1 81 ? 2.440 9.792 0.696 1.00 93.38 81 PHE A C 1
ATOM 626 O O . PHE A 1 81 ? 2.872 8.645 0.620 1.00 93.38 81 PHE A O 1
ATOM 633 N N . ASP A 1 82 ? 2.980 10.807 0.030 1.00 90.81 82 ASP A N 1
ATOM 634 C CA . ASP A 1 82 ? 4.233 10.676 -0.710 1.00 90.81 82 ASP A CA 1
ATOM 635 C C . ASP A 1 82 ? 5.396 10.522 0.281 1.00 90.81 82 ASP A C 1
ATOM 637 O O . ASP A 1 82 ? 5.588 11.357 1.174 1.00 90.81 82 ASP A O 1
ATOM 641 N N . VAL A 1 83 ? 6.146 9.429 0.150 1.00 88.69 83 VAL A N 1
ATOM 642 C CA . VAL A 1 83 ? 7.332 9.133 0.964 1.00 88.69 83 VAL A CA 1
ATOM 643 C C . VAL A 1 83 ? 8.597 8.991 0.118 1.00 88.69 83 VAL A C 1
ATOM 645 O O . VAL A 1 83 ? 9.670 8.762 0.682 1.00 88.69 83 VAL A O 1
ATOM 648 N N . SER A 1 84 ? 8.499 9.202 -1.198 1.00 82.94 84 SER A N 1
ATOM 649 C CA . SER A 1 84 ? 9.606 9.096 -2.157 1.00 82.94 84 SER A CA 1
ATOM 650 C C . SER A 1 84 ? 10.752 10.069 -1.866 1.00 82.94 84 SER A C 1
ATOM 652 O O . SER A 1 84 ? 11.914 9.773 -2.128 1.00 82.94 84 SER A O 1
ATOM 654 N N . ALA A 1 85 ? 10.454 11.204 -1.228 1.00 69.44 85 ALA A N 1
ATOM 655 C CA . ALA A 1 85 ? 11.439 12.220 -0.859 1.00 69.44 85 ALA A CA 1
ATOM 656 C C . ALA A 1 85 ? 12.341 11.843 0.338 1.00 69.44 85 ALA A C 1
ATOM 658 O O . ALA A 1 85 ? 13.268 12.589 0.653 1.00 69.44 85 ALA A O 1
ATOM 659 N N . ASN A 1 86 ? 12.069 10.727 1.024 1.00 57.88 86 ASN A N 1
ATOM 660 C CA . ASN A 1 86 ? 12.842 10.264 2.186 1.00 57.88 86 ASN A CA 1
ATOM 661 C C . ASN A 1 86 ? 13.782 9.083 1.864 1.00 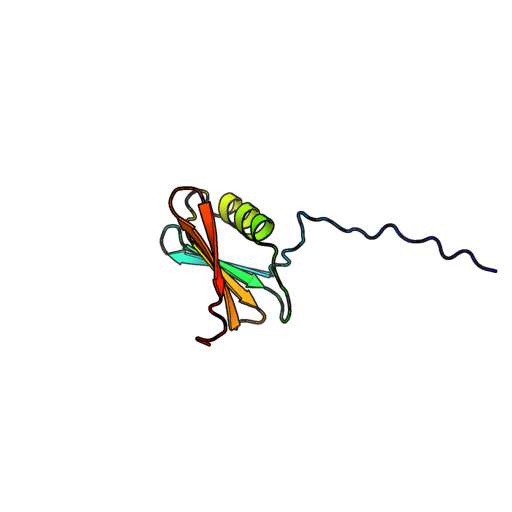57.88 86 ASN A C 1
ATOM 663 O O . ASN A 1 86 ? 14.289 8.452 2.795 1.00 57.88 86 ASN A O 1
ATOM 667 N N . ALA A 1 87 ? 13.958 8.762 0.577 1.00 54.88 87 ALA A N 1
ATOM 668 C CA . ALA A 1 87 ? 14.789 7.667 0.074 1.00 54.88 87 ALA A CA 1
ATOM 669 C C . ALA A 1 87 ? 16.258 8.070 -0.140 1.00 54.88 87 ALA A C 1
ATOM 671 O O . ALA A 1 87 ? 16.514 9.224 -0.556 1.00 54.88 87 ALA A O 1
#

pLDDT: mean 83.88, std 15.84, range [42.41, 98.0]

Radius of gyration: 15.59 Å; chains: 1; bounding box: 27×23×60 Å

Foldseek 3Di:
DDPPPPPPPPDDPLPLFAFDDKDDPDQQEIETEHEAPRDHDPVNQVVVSCVVHVSHQKYFYDYNNATAWIWGQDPNDIDIDGPNVVD